Protein AF-A0A536A413-F1 (afdb_monomer)

Mean predicted aligned error: 13.36 Å

Structure (mmCIF, N/CA/C/O backbone):
data_AF-A0A536A413-F1
#
_entry.id   AF-A0A536A413-F1
#
loop_
_atom_site.group_PDB
_atom_site.id
_atom_site.type_symbol
_atom_site.label_atom_id
_atom_site.label_alt_id
_atom_site.label_comp_id
_atom_site.label_asym_id
_atom_site.label_entity_id
_atom_site.label_seq_id
_atom_site.pdbx_PDB_ins_code
_atom_site.Cartn_x
_atom_site.Cartn_y
_atom_site.Cartn_z
_atom_site.occupancy
_atom_site.B_iso_or_equiv
_atom_site.auth_seq_id
_atom_site.auth_comp_id
_atom_site.auth_asym_id
_atom_site.auth_atom_id
_atom_site.pdbx_PDB_model_num
ATOM 1 N N . MET A 1 1 ? 46.886 -15.885 -54.467 1.00 44.94 1 MET A N 1
ATOM 2 C CA . MET A 1 1 ? 47.778 -16.444 -53.429 1.00 44.94 1 MET A CA 1
ATOM 3 C C . MET A 1 1 ? 46.927 -17.267 -52.470 1.00 44.94 1 MET A C 1
ATOM 5 O O . MET A 1 1 ? 46.133 -16.701 -51.727 1.00 44.94 1 MET A O 1
ATOM 9 N N . ILE A 1 2 ? 46.975 -18.593 -52.586 1.00 51.47 2 ILE A N 1
ATOM 10 C CA . ILE A 1 2 ? 46.204 -19.516 -51.741 1.00 51.47 2 ILE A CA 1
ATOM 11 C C . ILE A 1 2 ? 46.927 -19.588 -50.391 1.00 51.47 2 ILE A C 1
ATOM 13 O O . ILE A 1 2 ? 48.080 -20.003 -50.339 1.00 51.47 2 ILE A O 1
ATOM 17 N N . ARG A 1 3 ? 46.296 -19.094 -49.317 1.00 59.88 3 ARG A N 1
ATOM 18 C CA . ARG A 1 3 ? 46.883 -19.114 -47.966 1.00 59.88 3 ARG A CA 1
ATOM 19 C C . ARG A 1 3 ? 46.828 -20.539 -47.389 1.00 59.88 3 ARG A C 1
ATOM 21 O O . ARG A 1 3 ? 45.751 -21.141 -47.428 1.00 59.88 3 ARG A O 1
ATOM 28 N N . PRO A 1 4 ? 47.935 -21.066 -46.839 1.00 57.25 4 PRO A N 1
ATOM 29 C CA . PRO A 1 4 ? 47.945 -22.372 -46.189 1.00 57.25 4 PRO A CA 1
ATOM 30 C C . PRO A 1 4 ? 47.057 -22.343 -44.936 1.00 57.25 4 PRO A C 1
ATOM 32 O O . PRO A 1 4 ? 47.082 -21.408 -44.140 1.00 57.25 4 PRO A O 1
ATOM 35 N N . HIS A 1 5 ? 46.218 -23.362 -44.786 1.00 63.75 5 HIS A N 1
ATOM 36 C CA . HIS A 1 5 ? 45.187 -23.490 -43.746 1.00 63.75 5 HIS A CA 1
ATOM 37 C C . HIS A 1 5 ? 45.719 -24.134 -42.451 1.00 63.75 5 HIS A C 1
ATOM 39 O O . HIS A 1 5 ? 44.947 -24.419 -41.531 1.00 63.75 5 HIS A O 1
ATOM 45 N N . THR A 1 6 ? 47.035 -24.315 -42.343 1.00 67.56 6 THR A N 1
ATOM 46 C CA . THR A 1 6 ? 47.711 -25.053 -41.266 1.00 67.56 6 THR A CA 1
ATOM 47 C C . THR A 1 6 ? 48.326 -24.174 -40.174 1.00 67.56 6 THR A C 1
ATOM 49 O O . THR A 1 6 ? 48.732 -24.707 -39.150 1.00 67.56 6 THR A O 1
ATOM 52 N N . ASP A 1 7 ? 48.328 -22.842 -40.315 1.00 64.94 7 ASP A N 1
ATOM 53 C CA . ASP A 1 7 ? 48.836 -21.949 -39.262 1.00 64.94 7 ASP A CA 1
ATOM 54 C C . ASP A 1 7 ? 47.838 -21.806 -38.105 1.00 64.94 7 ASP A C 1
ATOM 56 O O . ASP A 1 7 ? 46.821 -21.114 -38.228 1.00 64.94 7 ASP A O 1
ATOM 60 N N . SER A 1 8 ? 48.129 -22.470 -36.984 1.00 72.31 8 SER A N 1
ATOM 61 C CA . SER A 1 8 ? 47.378 -22.417 -35.718 1.00 72.31 8 SER A CA 1
ATOM 62 C C . SER A 1 8 ? 47.813 -21.274 -34.791 1.00 72.31 8 SER A C 1
ATOM 64 O O . SER A 1 8 ? 47.274 -21.115 -33.697 1.00 72.31 8 SER A O 1
ATOM 66 N N . THR A 1 9 ? 48.774 -20.454 -35.216 1.00 79.56 9 THR A N 1
ATOM 67 C CA . THR A 1 9 ? 49.190 -19.253 -34.490 1.00 79.56 9 THR A CA 1
ATOM 68 C C . THR A 1 9 ? 48.055 -18.228 -34.434 1.00 79.56 9 THR A C 1
ATOM 70 O O . THR A 1 9 ? 47.255 -18.100 -35.362 1.00 79.56 9 THR A O 1
ATOM 73 N N . PHE A 1 10 ? 47.996 -17.447 -33.351 1.00 72.94 10 PHE A N 1
ATOM 74 C CA . PHE A 1 10 ? 46.961 -16.425 -33.134 1.00 72.94 10 PHE A CA 1
ATOM 75 C C . PHE A 1 10 ? 46.813 -15.467 -34.331 1.00 72.94 10 PHE A C 1
ATOM 77 O O . PHE A 1 10 ? 45.706 -15.197 -34.789 1.00 72.94 10 PHE A O 1
ATOM 84 N N . GLN A 1 11 ? 47.936 -15.036 -34.912 1.00 72.38 11 GLN A N 1
ATOM 85 C CA . GLN A 1 11 ? 47.977 -14.193 -36.115 1.00 72.38 11 GLN A CA 1
ATOM 86 C C . GLN A 1 11 ? 47.379 -14.893 -37.354 1.00 72.38 11 GLN A C 1
ATOM 88 O O . GLN A 1 11 ? 46.662 -14.268 -38.138 1.00 72.38 11 GLN A O 1
ATOM 93 N N . GLY A 1 12 ? 47.610 -16.201 -37.507 1.00 69.94 12 GLY A N 1
ATOM 94 C CA . GLY A 1 12 ? 47.048 -17.027 -38.578 1.00 69.94 12 GLY A CA 1
ATOM 95 C C . GLY A 1 12 ? 45.538 -17.239 -38.447 1.00 69.94 12 GLY A C 1
ATOM 96 O O . GLY A 1 12 ? 44.831 -17.215 -39.456 1.00 69.94 12 GLY A O 1
ATOM 97 N N . LEU A 1 13 ? 45.015 -17.374 -37.223 1.00 70.12 13 LEU A N 1
ATOM 98 C CA . LEU A 1 13 ? 43.569 -17.420 -36.970 1.00 70.12 13 LEU A CA 1
ATOM 99 C C . LEU A 1 13 ? 42.892 -16.064 -37.211 1.00 70.12 13 LEU A C 1
ATOM 101 O O . LEU A 1 13 ? 41.858 -16.014 -37.879 1.00 70.12 13 LEU A O 1
ATOM 105 N N . VAL A 1 14 ? 43.483 -14.964 -36.735 1.00 70.06 14 VAL A N 1
ATOM 106 C CA . VAL A 1 14 ? 42.959 -13.602 -36.953 1.00 70.06 14 VAL A CA 1
ATOM 107 C C . VAL A 1 14 ? 42.931 -13.258 -38.448 1.00 70.06 14 VAL A C 1
ATOM 109 O O . VAL A 1 14 ? 41.943 -12.713 -38.942 1.00 70.06 14 VAL A O 1
ATOM 112 N N . GLY A 1 15 ? 43.948 -13.671 -39.211 1.00 70.81 15 GLY A N 1
ATOM 113 C CA . GLY A 1 15 ? 44.005 -13.491 -40.666 1.00 70.81 15 GLY A CA 1
ATOM 114 C C . GLY A 1 15 ? 42.969 -14.289 -41.477 1.00 70.81 15 GLY A C 1
ATOM 115 O O . GLY A 1 15 ? 42.774 -13.989 -42.661 1.00 70.81 15 GLY A O 1
ATOM 116 N N . ARG A 1 16 ? 42.293 -15.286 -40.875 1.00 71.06 16 ARG A N 1
ATOM 117 C CA . ARG A 1 16 ? 41.192 -16.058 -41.497 1.00 71.06 16 ARG A CA 1
ATOM 118 C C . ARG A 1 16 ? 39.827 -15.391 -41.333 1.00 71.06 16 ARG A C 1
ATOM 120 O O . ARG A 1 16 ? 38.885 -15.760 -42.039 1.00 71.06 16 ARG A O 1
ATOM 127 N N . ILE A 1 17 ? 39.702 -14.414 -40.434 1.00 75.62 17 ILE A N 1
ATOM 128 C CA . ILE A 1 17 ? 38.441 -13.714 -40.194 1.00 75.62 17 ILE A CA 1
ATOM 129 C C . ILE A 1 17 ? 38.138 -12.837 -41.409 1.00 75.62 17 ILE A C 1
ATOM 131 O O . ILE A 1 17 ? 38.791 -11.827 -41.673 1.00 75.62 17 ILE A O 1
ATOM 135 N N . LYS A 1 18 ? 37.111 -13.214 -42.176 1.00 82.75 18 LYS A N 1
ATOM 136 C CA . LYS A 1 18 ? 36.646 -12.388 -43.294 1.00 82.75 18 LYS A CA 1
ATOM 137 C C . LYS A 1 18 ? 36.124 -11.063 -42.740 1.00 82.75 18 LYS A C 1
ATOM 139 O O . LYS A 1 18 ? 35.351 -11.061 -41.786 1.00 82.75 18 LYS A O 1
ATOM 144 N N . ARG A 1 19 ? 36.432 -9.943 -43.405 1.00 84.88 19 ARG A N 1
ATOM 145 C CA . ARG A 1 19 ? 35.930 -8.596 -43.047 1.00 84.88 19 ARG A CA 1
ATOM 146 C C . ARG A 1 19 ? 34.412 -8.577 -42.797 1.00 84.88 19 ARG A C 1
ATOM 148 O O . ARG A 1 19 ? 33.941 -7.950 -41.860 1.00 84.88 19 ARG A O 1
ATOM 155 N N . ARG A 1 20 ? 33.648 -9.340 -43.589 1.00 86.12 20 ARG A N 1
ATOM 156 C CA . ARG A 1 20 ? 32.192 -9.511 -43.418 1.00 86.12 20 ARG A CA 1
ATOM 157 C C . ARG A 1 20 ? 31.814 -10.227 -42.116 1.00 86.12 20 ARG A C 1
ATOM 159 O O . ARG A 1 20 ? 30.799 -9.898 -41.520 1.00 86.12 20 ARG A O 1
ATOM 166 N N . GLN A 1 21 ? 32.602 -11.208 -41.693 1.00 85.00 21 GLN A N 1
ATOM 167 C CA . GLN A 1 21 ? 32.376 -11.978 -40.472 1.00 85.00 21 GLN A CA 1
ATOM 168 C C . GLN A 1 21 ? 32.729 -11.151 -39.229 1.00 85.00 21 GLN A C 1
ATOM 170 O O . GLN A 1 21 ? 31.973 -11.181 -38.265 1.00 85.00 21 GLN A O 1
ATOM 175 N N . LEU A 1 22 ? 33.785 -10.330 -39.304 1.00 88.12 22 LEU A N 1
ATOM 176 C CA . LEU A 1 22 ? 34.126 -9.353 -38.264 1.00 88.12 22 LEU A CA 1
ATOM 177 C C . LEU A 1 22 ? 32.990 -8.345 -38.039 1.00 88.12 22 LEU A C 1
ATOM 179 O O . LEU A 1 22 ? 32.546 -8.167 -36.910 1.00 88.12 22 LEU A O 1
ATOM 183 N N . PHE A 1 23 ? 32.466 -7.737 -39.109 1.00 91.88 23 PHE A N 1
ATOM 184 C CA . PHE A 1 23 ? 31.356 -6.786 -38.980 1.00 91.88 23 PHE A CA 1
ATOM 185 C C . PHE A 1 23 ? 30.059 -7.436 -38.490 1.00 91.88 23 PHE A C 1
ATOM 187 O O . PHE A 1 23 ? 29.349 -6.833 -37.693 1.00 91.88 23 PHE A O 1
ATOM 194 N N . ARG A 1 24 ? 29.754 -8.672 -38.912 1.00 91.69 24 ARG A N 1
ATOM 195 C CA . ARG A 1 24 ? 28.580 -9.412 -38.412 1.00 91.69 24 ARG A CA 1
ATOM 196 C C . ARG A 1 24 ? 28.686 -9.714 -36.919 1.00 91.69 24 ARG A C 1
ATOM 198 O O . ARG A 1 24 ? 27.710 -9.523 -36.205 1.00 91.69 24 ARG A O 1
ATOM 205 N N . LEU A 1 25 ? 29.858 -10.151 -36.454 1.00 93.25 25 LEU A N 1
ATOM 206 C CA . LEU A 1 25 ? 30.109 -10.411 -35.034 1.00 93.25 25 LEU A CA 1
ATOM 207 C C . LEU A 1 25 ? 30.067 -9.124 -34.209 1.00 93.25 25 LEU A C 1
ATOM 209 O O . LEU A 1 25 ? 29.428 -9.110 -33.165 1.00 93.25 25 LEU A O 1
ATOM 213 N N . GLY A 1 26 ? 30.675 -8.037 -34.694 1.00 94.75 26 GLY A N 1
ATOM 214 C CA . GLY A 1 26 ? 30.626 -6.737 -34.020 1.00 94.75 26 GLY A CA 1
ATOM 215 C C . GLY A 1 26 ? 29.204 -6.186 -33.906 1.00 94.75 26 GLY A C 1
ATOM 216 O O . GLY A 1 26 ? 28.802 -5.738 -32.837 1.00 94.75 26 GLY A O 1
ATOM 217 N N . PHE A 1 27 ? 28.412 -6.283 -34.979 1.00 95.94 27 PHE A N 1
ATOM 218 C CA . PHE A 1 27 ? 27.011 -5.862 -34.964 1.00 95.94 27 PHE A CA 1
ATOM 219 C C . PHE A 1 27 ? 26.157 -6.725 -34.022 1.00 95.94 27 PHE A C 1
ATOM 221 O O . PHE A 1 27 ? 25.378 -6.187 -33.237 1.00 95.94 27 PHE A O 1
ATOM 228 N N . LEU A 1 28 ? 26.333 -8.052 -34.037 1.00 96.56 28 LEU A N 1
ATOM 229 C CA . LEU A 1 28 ? 25.646 -8.950 -33.099 1.00 96.56 28 LEU A CA 1
ATOM 230 C C . LEU A 1 28 ? 26.032 -8.667 -31.643 1.00 96.56 28 LEU A C 1
ATOM 232 O O . LEU A 1 28 ? 25.160 -8.590 -30.787 1.00 96.56 28 LEU A O 1
ATOM 236 N N . ALA A 1 29 ? 27.318 -8.463 -31.360 1.00 96.69 29 ALA A N 1
ATOM 237 C CA . ALA A 1 29 ? 27.783 -8.154 -30.012 1.00 96.69 29 ALA A CA 1
ATOM 238 C C . ALA A 1 29 ? 27.225 -6.812 -29.513 1.00 96.69 29 ALA A C 1
ATOM 240 O O . ALA A 1 29 ? 26.699 -6.743 -28.404 1.00 96.69 29 ALA A O 1
ATOM 241 N N . GLY A 1 30 ? 27.279 -5.765 -30.344 1.00 97.56 30 GLY A N 1
ATOM 242 C CA . GLY A 1 30 ? 26.757 -4.444 -29.990 1.00 97.56 30 GLY A CA 1
ATOM 243 C C . GLY A 1 30 ? 25.242 -4.441 -29.772 1.00 97.56 30 GLY A C 1
ATOM 244 O O . GLY A 1 30 ? 24.763 -3.866 -28.800 1.00 97.56 30 GLY A O 1
ATOM 245 N N . THR A 1 31 ? 24.486 -5.131 -30.631 1.00 97.25 31 THR A N 1
ATOM 246 C CA . THR A 1 31 ? 23.023 -5.238 -30.480 1.00 97.25 31 THR A CA 1
ATOM 247 C C . THR A 1 31 ? 22.628 -6.030 -29.238 1.00 97.25 31 THR A C 1
ATOM 249 O O . THR A 1 31 ? 21.743 -5.593 -28.507 1.00 97.25 31 THR A O 1
ATOM 252 N N . LEU A 1 32 ? 23.304 -7.145 -28.944 1.00 97.69 32 LEU A N 1
ATOM 253 C CA . LEU A 1 32 ? 23.049 -7.921 -27.726 1.00 97.69 32 LEU A CA 1
ATOM 254 C C . LEU A 1 32 ? 23.352 -7.117 -26.460 1.00 97.69 32 LEU A C 1
ATOM 256 O O . LEU A 1 32 ? 22.565 -7.152 -25.514 1.00 97.69 32 LEU A O 1
ATOM 260 N N . LEU A 1 33 ? 24.454 -6.365 -26.447 1.00 97.62 33 LEU A N 1
ATOM 261 C CA . LEU A 1 33 ? 24.816 -5.521 -25.310 1.00 97.62 33 LEU A CA 1
ATOM 262 C C . LEU A 1 33 ? 23.772 -4.419 -25.085 1.00 97.62 33 LEU A C 1
ATOM 264 O O . LEU A 1 33 ? 23.249 -4.297 -23.980 1.00 97.62 33 LEU A O 1
ATOM 268 N N . ALA A 1 34 ? 23.366 -3.721 -26.149 1.00 97.38 34 ALA A N 1
ATOM 269 C CA . ALA A 1 34 ? 22.326 -2.695 -26.076 1.00 97.38 34 ALA A CA 1
ATOM 270 C C . ALA A 1 34 ? 20.977 -3.251 -25.579 1.00 97.38 34 ALA A C 1
ATOM 272 O O . ALA A 1 34 ? 20.340 -2.661 -24.707 1.00 97.38 34 ALA A O 1
ATOM 273 N N . VAL A 1 35 ? 20.544 -4.413 -26.084 1.00 97.75 35 VAL A N 1
ATOM 274 C CA . VAL A 1 35 ? 19.303 -5.065 -25.624 1.00 97.75 35 VAL A CA 1
ATOM 275 C C . VAL A 1 35 ? 19.400 -5.452 -24.151 1.00 97.75 35 VAL A C 1
ATOM 277 O O . VAL A 1 35 ? 18.427 -5.292 -23.412 1.00 97.75 35 VAL A O 1
ATOM 280 N N . THR A 1 36 ? 20.563 -5.930 -23.707 1.00 97.50 36 THR A N 1
ATOM 281 C CA . THR A 1 36 ? 20.785 -6.314 -22.309 1.00 97.50 36 THR A CA 1
ATOM 282 C C . THR A 1 36 ? 20.645 -5.108 -21.383 1.00 97.50 36 THR A C 1
ATOM 284 O O . THR A 1 36 ? 19.927 -5.195 -20.388 1.00 97.50 36 THR A O 1
ATOM 287 N N . GLU A 1 37 ? 21.243 -3.968 -21.732 1.00 96.25 37 GLU A N 1
ATOM 288 C CA . GLU A 1 37 ? 21.144 -2.729 -20.947 1.00 96.25 37 GLU A CA 1
ATOM 289 C C . GLU A 1 37 ? 19.706 -2.199 -20.880 1.00 96.25 37 GLU A C 1
ATOM 291 O O . GLU A 1 37 ? 19.193 -1.915 -19.795 1.00 96.25 37 GLU A O 1
ATOM 296 N N . ILE A 1 38 ? 19.013 -2.142 -22.022 1.00 96.62 38 ILE A N 1
ATOM 297 C CA . ILE A 1 38 ? 17.613 -1.694 -22.078 1.00 96.62 38 ILE A CA 1
ATOM 298 C C . ILE A 1 38 ? 16.727 -2.607 -21.225 1.00 96.62 38 ILE A C 1
ATOM 300 O O . ILE A 1 38 ? 15.882 -2.132 -20.461 1.00 96.62 38 ILE A O 1
ATOM 304 N N . THR A 1 39 ? 16.936 -3.921 -21.313 1.00 96.31 39 THR A N 1
ATOM 305 C CA . THR A 1 39 ? 16.156 -4.905 -20.552 1.00 96.31 39 THR A CA 1
ATOM 306 C C . THR A 1 39 ? 16.433 -4.783 -19.054 1.00 96.31 39 THR A C 1
ATOM 308 O O . THR A 1 39 ? 15.494 -4.808 -18.256 1.00 96.31 39 THR A O 1
ATOM 311 N N . ALA A 1 40 ? 17.697 -4.585 -18.668 1.00 95.75 40 ALA A N 1
ATOM 312 C CA . ALA A 1 40 ? 18.110 -4.433 -17.276 1.00 95.75 40 ALA A CA 1
ATOM 313 C C . ALA A 1 40 ? 17.473 -3.215 -16.593 1.00 95.75 40 ALA A C 1
ATOM 315 O O . ALA A 1 40 ? 17.241 -3.266 -15.389 1.00 95.75 40 ALA A O 1
ATOM 316 N N . LEU A 1 41 ? 17.147 -2.156 -17.340 1.00 93.31 41 LEU A N 1
ATOM 317 C CA . LEU A 1 41 ? 16.436 -0.981 -16.821 1.00 93.31 41 LEU A CA 1
ATOM 318 C C . LEU A 1 41 ? 14.908 -1.132 -16.898 1.00 93.31 41 LEU A C 1
ATOM 320 O O . LEU A 1 41 ? 14.194 -0.773 -15.962 1.00 93.31 41 LEU A O 1
ATOM 324 N N . THR A 1 42 ? 14.391 -1.696 -17.990 1.00 95.00 42 THR A N 1
ATOM 325 C CA . THR A 1 42 ? 12.940 -1.766 -18.240 1.00 95.00 42 THR A CA 1
ATOM 326 C C . THR A 1 42 ? 12.241 -2.801 -17.357 1.00 95.00 42 THR A C 1
ATOM 328 O O . THR A 1 42 ? 11.171 -2.541 -16.805 1.00 95.00 42 THR A O 1
ATOM 331 N N . VAL A 1 43 ? 12.840 -3.980 -17.179 1.00 94.00 43 VAL A N 1
ATOM 332 C CA . VAL A 1 43 ? 12.243 -5.065 -16.386 1.00 94.00 43 VAL A CA 1
ATOM 333 C C . VAL A 1 43 ? 12.035 -4.690 -14.910 1.00 94.00 43 VAL A C 1
ATOM 335 O O . VAL A 1 43 ? 10.927 -4.914 -14.415 1.00 94.00 43 VAL A O 1
ATOM 338 N N . PRO A 1 44 ? 13.012 -4.116 -14.174 1.00 89.56 44 PRO A N 1
ATOM 339 C CA . PRO A 1 44 ? 12.774 -3.711 -12.790 1.00 89.56 44 PRO A CA 1
ATOM 340 C C . PRO A 1 44 ? 11.781 -2.552 -12.674 1.00 89.56 44 PRO A C 1
ATOM 342 O O . PRO A 1 44 ? 11.080 -2.486 -11.672 1.00 89.56 44 PRO A O 1
ATOM 345 N N . PHE A 1 45 ? 11.672 -1.684 -13.686 1.00 90.00 45 PHE A N 1
ATOM 346 C CA . PHE A 1 45 ? 10.661 -0.626 -13.711 1.00 90.00 45 PHE A CA 1
ATOM 347 C C . PHE A 1 45 ? 9.231 -1.188 -13.798 1.00 90.00 45 PHE A C 1
ATOM 349 O O . PHE A 1 45 ? 8.340 -0.727 -13.090 1.00 90.00 45 PHE A O 1
ATOM 356 N N . ILE A 1 46 ? 9.007 -2.210 -14.634 1.00 93.06 46 ILE A N 1
ATOM 357 C CA . 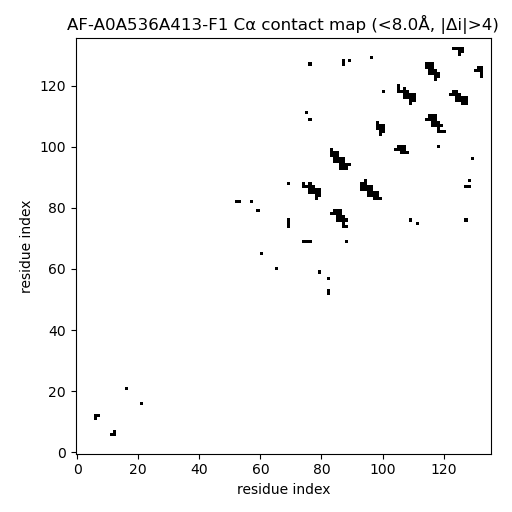ILE A 1 46 ? 7.689 -2.861 -14.774 1.00 93.06 46 ILE A CA 1
ATOM 358 C C . ILE A 1 46 ? 7.374 -3.756 -13.568 1.00 93.06 46 ILE A C 1
ATOM 360 O O . ILE A 1 46 ? 6.209 -3.953 -13.209 1.00 93.06 46 ILE A O 1
ATOM 364 N N . LYS A 1 47 ? 8.398 -4.328 -12.928 1.00 87.12 47 LYS A N 1
ATOM 365 C CA . LYS A 1 47 ? 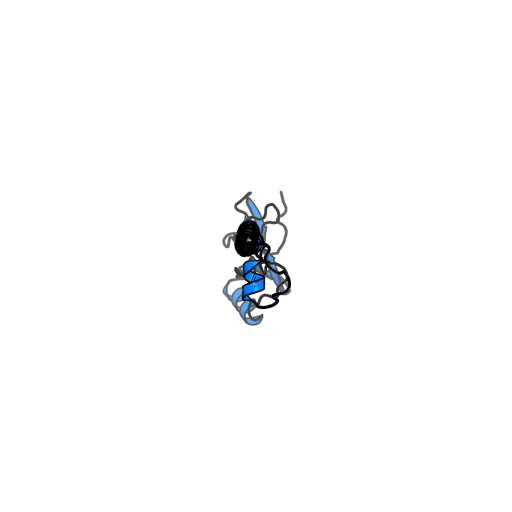8.210 -5.222 -11.789 1.00 87.12 47 LYS A CA 1
ATOM 366 C C . LYS A 1 47 ? 7.611 -4.455 -10.610 1.00 87.12 47 LYS A C 1
ATOM 368 O O . LYS A 1 47 ? 8.258 -3.629 -9.978 1.00 87.12 47 LYS A O 1
ATOM 373 N N . VAL A 1 48 ? 6.376 -4.805 -10.258 1.00 81.31 48 VAL A N 1
ATOM 374 C CA . VAL A 1 48 ? 5.716 -4.281 -9.060 1.00 81.31 48 VAL A CA 1
ATOM 375 C C . VAL A 1 48 ? 6.491 -4.742 -7.827 1.00 81.31 48 VAL A C 1
ATOM 377 O O . VAL A 1 48 ? 6.472 -5.924 -7.467 1.00 81.31 48 VAL A O 1
ATOM 380 N N . ASN A 1 49 ? 7.159 -3.809 -7.148 1.00 73.06 49 ASN A N 1
ATOM 381 C CA . ASN A 1 49 ? 7.690 -4.076 -5.820 1.00 73.06 49 ASN A CA 1
ATOM 382 C C . ASN A 1 49 ? 6.514 -4.364 -4.887 1.00 73.06 49 ASN A C 1
ATOM 384 O O . ASN A 1 49 ? 5.594 -3.554 -4.754 1.00 73.06 49 ASN A O 1
ATOM 388 N N . LYS A 1 50 ? 6.534 -5.533 -4.238 1.00 66.31 50 LYS A N 1
ATOM 389 C CA . LYS A 1 50 ? 5.566 -5.850 -3.190 1.00 66.31 50 LYS A CA 1
ATOM 390 C C . LYS A 1 50 ? 5.788 -4.861 -2.051 1.00 66.31 50 LYS A C 1
ATOM 392 O O . LYS A 1 50 ? 6.710 -5.019 -1.256 1.0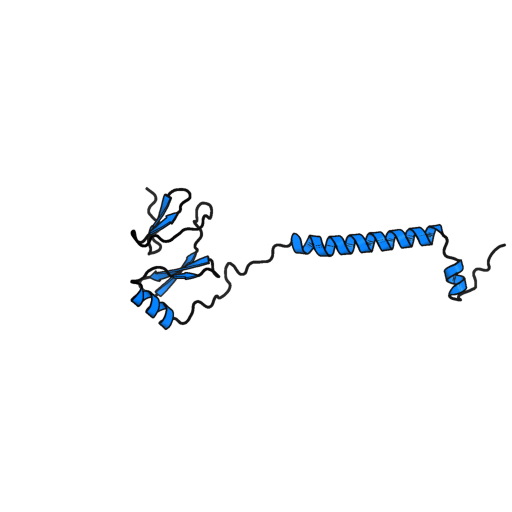0 66.31 50 LYS A O 1
ATOM 397 N N . ILE A 1 51 ? 4.957 -3.827 -1.993 1.00 59.88 51 ILE A N 1
ATOM 398 C CA . ILE A 1 51 ? 4.835 -2.987 -0.808 1.00 59.88 51 ILE A CA 1
ATOM 399 C C . ILE A 1 51 ? 4.440 -3.896 0.359 1.00 59.88 51 ILE A C 1
ATOM 401 O O . ILE A 1 51 ? 3.548 -4.736 0.225 1.00 59.88 51 ILE A O 1
ATOM 405 N N . LEU A 1 52 ? 5.145 -3.757 1.481 1.00 62.44 52 LEU A N 1
ATOM 406 C CA . LEU A 1 52 ? 4.932 -4.471 2.743 1.00 62.44 52 LEU A CA 1
ATOM 407 C C . LEU A 1 52 ? 3.578 -4.055 3.350 1.00 62.44 52 LEU A C 1
ATOM 409 O O . LEU A 1 52 ? 3.528 -3.334 4.334 1.00 62.44 52 LEU A O 1
ATOM 413 N N . GLY A 1 53 ? 2.468 -4.376 2.686 1.00 58.12 53 GLY A N 1
ATOM 414 C CA . GLY A 1 53 ? 1.206 -3.666 2.907 1.00 58.12 53 GLY A CA 1
ATOM 415 C C . GLY A 1 53 ? 0.130 -4.451 3.641 1.00 58.12 53 GLY A C 1
ATOM 416 O O . GLY A 1 53 ? -0.712 -3.845 4.292 1.00 58.12 53 GLY A O 1
ATOM 417 N N . LEU A 1 54 ? 0.111 -5.781 3.537 1.00 58.06 54 LEU A N 1
ATOM 418 C CA . LEU A 1 54 ? -0.969 -6.608 4.085 1.00 58.06 54 LEU A CA 1
ATOM 419 C C . LEU A 1 54 ? -0.374 -7.928 4.597 1.00 58.06 54 LEU A C 1
ATOM 421 O O . LEU A 1 54 ? 0.075 -8.751 3.804 1.00 58.06 54 LEU A O 1
ATOM 425 N N . GLY A 1 55 ? -0.325 -8.102 5.922 1.00 59.88 55 GLY A N 1
ATOM 426 C CA . GLY A 1 55 ? 0.125 -9.340 6.586 1.00 59.88 55 GLY A CA 1
ATOM 427 C C . GLY A 1 55 ? 1.541 -9.324 7.178 1.00 59.88 55 GLY A C 1
ATOM 428 O O . GLY A 1 55 ? 1.944 -10.296 7.813 1.00 59.88 55 GLY A O 1
ATOM 429 N N . VAL A 1 56 ? 2.295 -8.233 7.021 1.00 70.44 56 VAL A N 1
ATOM 430 C CA . VAL A 1 56 ? 3.585 -8.050 7.708 1.00 70.44 56 VAL A CA 1
ATOM 431 C C . VAL A 1 56 ? 3.329 -7.597 9.146 1.00 70.44 56 VAL A C 1
ATOM 433 O O . VAL A 1 56 ? 2.460 -6.762 9.395 1.00 70.44 56 VAL A O 1
ATOM 436 N N . LYS A 1 57 ? 4.078 -8.150 10.106 1.00 68.50 57 LYS A N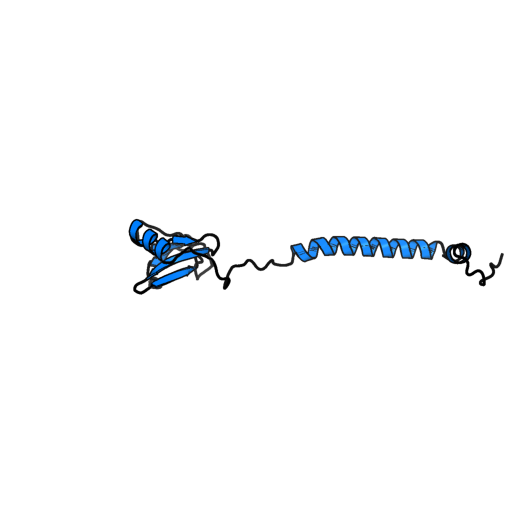 1
ATOM 437 C CA . LYS A 1 57 ? 4.027 -7.705 11.503 1.00 68.50 57 LYS A CA 1
ATOM 438 C C . LYS A 1 57 ? 4.607 -6.293 11.587 1.00 68.50 57 LYS A C 1
ATOM 440 O O . LYS A 1 57 ? 5.787 -6.106 11.311 1.00 68.50 57 LYS A O 1
ATOM 445 N N . LEU A 1 58 ? 3.780 -5.323 11.963 1.00 74.00 58 LEU A N 1
ATOM 446 C CA . LEU A 1 58 ? 4.192 -3.938 12.181 1.00 74.00 58 LEU A CA 1
ATOM 447 C C . LEU A 1 58 ? 4.300 -3.674 13.683 1.00 74.00 58 LEU A C 1
ATOM 449 O O . LEU A 1 58 ? 3.432 -4.087 14.456 1.00 74.00 58 LEU A O 1
ATOM 453 N N . ALA A 1 59 ? 5.374 -3.006 14.099 1.00 72.31 59 ALA A N 1
ATOM 454 C CA . ALA A 1 59 ? 5.562 -2.605 15.485 1.00 72.31 59 ALA A CA 1
ATOM 455 C C . ALA A 1 59 ? 4.723 -1.348 15.755 1.00 72.31 59 ALA A C 1
ATOM 457 O O . ALA A 1 59 ? 5.032 -0.272 15.261 1.00 72.31 59 ALA A O 1
ATOM 458 N N . VAL A 1 60 ? 3.645 -1.487 16.528 1.00 74.31 60 VAL A N 1
ATOM 459 C CA . VAL A 1 60 ? 2.723 -0.379 16.864 1.00 74.31 60 VAL A CA 1
ATOM 460 C C . VAL A 1 60 ? 3.042 0.230 18.244 1.00 74.31 60 VAL A C 1
ATOM 462 O O . VAL A 1 60 ? 2.326 1.091 18.736 1.00 74.31 60 VAL A O 1
ATOM 465 N N . GLY A 1 61 ? 4.140 -0.204 18.872 1.00 76.94 61 GLY A N 1
ATOM 466 C CA . GLY A 1 61 ? 4.515 0.150 20.244 1.00 76.94 61 GLY A CA 1
ATOM 467 C C . GLY A 1 61 ? 4.148 -0.932 21.264 1.00 76.94 61 GLY A C 1
ATOM 468 O O . GLY A 1 61 ? 3.681 -2.017 20.903 1.00 76.94 61 GLY A O 1
ATOM 469 N N . SER A 1 62 ? 4.401 -0.659 22.547 1.00 80.62 62 SER A N 1
ATOM 470 C CA . SER A 1 62 ? 4.009 -1.558 23.635 1.00 80.62 62 SER A CA 1
ATOM 471 C C . SER A 1 62 ? 2.513 -1.417 23.931 1.00 80.62 62 SER A C 1
ATOM 473 O O . SER A 1 62 ? 1.903 -0.375 23.686 1.00 80.62 62 SER A O 1
ATOM 475 N N . LYS A 1 63 ? 1.890 -2.475 24.463 1.00 77.31 63 LYS A N 1
ATOM 476 C CA . LYS A 1 63 ? 0.460 -2.443 24.818 1.00 77.31 63 LYS A CA 1
ATOM 477 C C . LYS A 1 63 ? 0.167 -1.304 25.796 1.00 77.31 63 LYS A C 1
ATOM 479 O O . LYS A 1 63 ? -0.784 -0.557 25.597 1.00 77.31 63 LYS A O 1
ATOM 484 N N . ASP A 1 64 ? 1.025 -1.131 26.796 1.00 78.69 64 ASP A N 1
ATOM 485 C CA . ASP A 1 64 ? 0.825 -0.153 27.864 1.00 78.69 64 ASP A CA 1
ATOM 486 C C . ASP A 1 64 ? 0.929 1.290 27.363 1.00 78.69 64 ASP A C 1
ATOM 488 O O . ASP A 1 64 ? 0.120 2.128 27.761 1.00 78.69 64 ASP A O 1
ATOM 492 N N . SER A 1 65 ? 1.856 1.581 26.438 1.00 80.94 65 SER A N 1
ATOM 493 C CA . SER A 1 65 ? 1.970 2.921 25.845 1.00 80.94 65 SER A CA 1
ATOM 494 C C . SER A 1 65 ? 0.750 3.264 24.995 1.00 80.94 65 SER A C 1
ATOM 496 O O . SER A 1 65 ? 0.246 4.384 25.043 1.00 80.94 65 SER A O 1
ATOM 498 N N . VAL A 1 66 ? 0.241 2.283 24.249 1.00 82.19 66 VAL A N 1
ATOM 499 C CA . VAL A 1 66 ? -0.949 2.445 23.414 1.00 82.19 66 VAL A CA 1
ATOM 500 C C . VAL A 1 66 ? -2.193 2.679 24.279 1.00 82.19 66 VAL A C 1
ATOM 502 O O . VAL A 1 66 ? -2.958 3.606 24.020 1.00 82.19 66 VAL A O 1
ATOM 505 N N . PHE A 1 67 ? -2.380 1.904 25.352 1.00 80.62 67 PHE A N 1
ATOM 506 C CA . PHE A 1 67 ? -3.487 2.126 26.288 1.00 80.62 67 PHE A CA 1
ATOM 507 C C . PHE A 1 67 ? -3.367 3.454 27.044 1.00 80.62 67 PHE A C 1
ATOM 509 O O . PHE A 1 67 ? -4.386 4.099 27.293 1.00 80.62 67 PHE A O 1
ATOM 516 N N . ALA A 1 68 ? -2.154 3.897 27.388 1.00 82.75 68 ALA A N 1
ATOM 517 C CA . ALA A 1 68 ? -1.941 5.218 27.977 1.00 82.75 68 ALA A CA 1
ATOM 518 C C . ALA A 1 68 ? -2.377 6.340 27.020 1.00 82.75 68 ALA A C 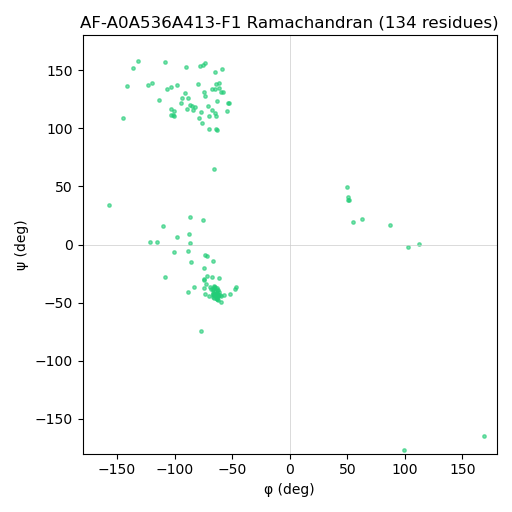1
ATOM 520 O O . ALA A 1 68 ? -3.053 7.277 27.446 1.00 82.75 68 ALA A O 1
ATOM 521 N N . GLN A 1 69 ? -2.075 6.205 25.726 1.00 81.88 69 GLN A N 1
ATOM 522 C CA . GLN A 1 69 ? -2.487 7.163 24.700 1.00 81.88 69 GLN A CA 1
ATOM 523 C C . GLN A 1 69 ? -4.011 7.186 24.489 1.00 81.88 69 GLN A C 1
ATOM 525 O O . GLN A 1 69 ? -4.599 8.255 24.314 1.00 81.88 69 GLN A O 1
ATOM 530 N N . PHE A 1 70 ? -4.680 6.031 24.549 1.00 83.38 70 PHE A N 1
ATOM 531 C CA . PHE A 1 70 ? -6.145 5.986 24.496 1.00 83.38 70 PHE A CA 1
ATOM 532 C C . PHE A 1 70 ? -6.790 6.657 25.714 1.00 83.38 70 PHE A C 1
ATOM 534 O O . PHE A 1 70 ? -7.740 7.422 25.549 1.00 83.38 70 PHE A O 1
ATOM 541 N N . LYS A 1 71 ? -6.226 6.466 26.915 1.00 81.50 71 LYS A N 1
ATOM 542 C CA . LYS A 1 71 ? -6.681 7.153 28.136 1.00 81.50 71 LYS A CA 1
ATOM 543 C C . LYS A 1 71 ? -6.507 8.669 28.054 1.00 81.50 71 LYS A C 1
ATOM 545 O O . LYS A 1 71 ? -7.402 9.394 28.473 1.00 81.50 71 LYS A O 1
ATOM 550 N N . SER A 1 72 ? -5.389 9.159 27.512 1.00 81.19 72 SER A N 1
ATOM 551 C CA . SER A 1 72 ? -5.152 10.605 27.389 1.00 81.19 72 SER A CA 1
ATOM 552 C C . SER A 1 72 ? -6.023 11.266 26.323 1.00 81.19 72 SER A C 1
ATOM 554 O O . SER A 1 72 ? -6.310 12.454 26.424 1.00 81.19 72 SER A O 1
ATOM 556 N N . THR A 1 73 ? -6.436 10.510 25.305 1.00 77.50 73 THR A N 1
ATOM 557 C CA . THR A 1 73 ? -7.140 11.048 24.130 1.00 77.50 73 THR A CA 1
ATOM 558 C C . THR A 1 73 ? -8.613 10.630 24.077 1.00 77.50 73 THR A C 1
ATOM 560 O O . THR A 1 73 ? -9.245 10.738 23.035 1.00 77.50 73 THR A O 1
ATOM 563 N N . ASN A 1 74 ? -9.177 10.144 25.188 1.00 79.94 74 ASN A N 1
ATOM 564 C CA . ASN A 1 74 ? -10.579 9.718 25.282 1.00 79.94 74 ASN A CA 1
ATOM 565 C C . ASN A 1 74 ? -11.002 8.749 24.147 1.00 79.94 74 ASN A C 1
ATOM 567 O O . ASN A 1 74 ? -11.994 8.947 23.436 1.00 79.94 74 ASN A O 1
ATOM 571 N N . ASP A 1 75 ? -10.190 7.706 23.944 1.00 79.44 75 ASP A N 1
ATOM 572 C CA . ASP A 1 75 ? -10.398 6.628 22.968 1.00 79.44 75 ASP A CA 1
ATOM 573 C C . ASP A 1 75 ? -10.424 7.048 21.480 1.00 79.44 75 ASP A C 1
ATOM 575 O O . ASP A 1 75 ? -10.956 6.316 20.637 1.00 79.44 75 ASP A O 1
ATOM 579 N N . THR A 1 76 ? -9.850 8.197 21.103 1.00 83.12 76 THR A N 1
ATOM 580 C CA . THR A 1 76 ? -9.732 8.554 19.676 1.00 83.12 76 THR A CA 1
ATOM 581 C C . THR A 1 76 ? -8.880 7.536 18.906 1.00 83.12 76 THR A C 1
ATOM 583 O O . THR A 1 76 ? -7.817 7.146 19.400 1.00 83.12 76 THR A O 1
ATOM 586 N N . PRO A 1 77 ? -9.265 7.159 17.673 1.00 85.81 77 PRO A N 1
ATOM 587 C CA . PRO A 1 77 ? -8.476 6.251 16.849 1.00 85.81 77 PRO A CA 1
ATOM 588 C C . PRO A 1 77 ? -7.074 6.790 16.544 1.00 85.81 77 PRO A C 1
ATOM 590 O O . PRO A 1 77 ? -6.915 7.917 16.074 1.00 85.81 77 PRO A O 1
ATOM 593 N N . ILE A 1 78 ? -6.052 5.959 16.750 1.00 86.56 78 ILE A N 1
ATOM 594 C CA . ILE A 1 78 ? -4.655 6.312 16.462 1.00 86.56 78 ILE A CA 1
ATOM 595 C C . ILE A 1 78 ? -4.350 5.955 15.008 1.00 86.56 78 ILE A C 1
ATOM 597 O O . ILE A 1 78 ? -4.549 4.817 14.588 1.00 86.56 78 ILE A O 1
ATOM 601 N N . LEU A 1 79 ? -3.848 6.906 14.223 1.00 86.12 79 LEU A N 1
ATOM 602 C CA . LEU A 1 79 ? -3.493 6.675 12.823 1.00 86.12 79 LEU A CA 1
ATOM 603 C C . LEU A 1 79 ? -2.063 6.129 12.696 1.00 86.12 79 LEU A C 1
ATOM 605 O O . LEU A 1 79 ? -1.108 6.822 13.036 1.00 86.12 79 LEU A O 1
ATOM 609 N N . ASN A 1 80 ? -1.909 4.935 12.117 1.00 84.38 80 ASN A N 1
ATOM 610 C CA . ASN A 1 80 ? -0.614 4.420 11.679 1.00 84.38 80 ASN A CA 1
ATOM 611 C C . ASN A 1 80 ? -0.467 4.595 10.157 1.00 84.38 80 ASN A C 1
ATOM 613 O O . ASN A 1 80 ? -1.164 3.956 9.362 1.00 84.38 80 ASN A O 1
ATOM 617 N N . LEU A 1 81 ? 0.445 5.481 9.751 1.00 80.44 81 LEU A N 1
ATOM 618 C CA . LEU A 1 81 ? 0.708 5.795 8.344 1.00 80.44 81 LEU A CA 1
ATOM 619 C C . LEU A 1 81 ? 1.458 4.675 7.617 1.00 80.44 81 LEU A C 1
ATOM 621 O O . LEU A 1 81 ? 1.184 4.438 6.440 1.00 80.44 81 LEU A O 1
ATOM 625 N N . GLU A 1 82 ? 2.349 3.965 8.310 1.00 77.56 82 GLU A N 1
ATOM 626 C CA . GLU A 1 82 ? 3.147 2.876 7.735 1.00 77.56 82 GLU A CA 1
ATOM 627 C C . GLU A 1 82 ? 2.250 1.707 7.326 1.00 77.56 82 GLU A C 1
ATOM 629 O O . GLU A 1 82 ? 2.331 1.205 6.205 1.00 77.56 82 GLU A O 1
ATOM 634 N N . GLY A 1 83 ? 1.331 1.323 8.215 1.00 76.75 83 GLY A N 1
ATOM 635 C CA . GLY A 1 83 ? 0.375 0.244 7.969 1.00 76.75 83 GLY A CA 1
ATOM 636 C C . GLY A 1 83 ? -0.929 0.670 7.295 1.00 76.75 83 GLY A C 1
ATOM 637 O O . GLY A 1 83 ? -1.754 -0.184 6.970 1.00 76.75 83 GLY A O 1
ATOM 638 N N . LYS A 1 84 ? -1.143 1.975 7.082 1.00 82.62 84 LYS A N 1
ATOM 639 C CA . LYS A 1 84 ? -2.391 2.542 6.538 1.00 82.62 84 LYS A CA 1
ATOM 640 C C . LYS A 1 84 ? -3.639 2.035 7.281 1.00 82.62 84 LYS A C 1
ATOM 642 O O . LYS A 1 84 ? -4.661 1.736 6.661 1.00 82.62 84 LYS A O 1
ATOM 647 N N . PHE A 1 85 ? -3.565 1.938 8.604 1.00 85.81 85 PHE A N 1
ATOM 648 C CA . PHE A 1 85 ? -4.676 1.510 9.455 1.00 85.81 85 PHE A CA 1
ATOM 649 C C . PHE A 1 85 ? -4.864 2.462 10.636 1.00 85.81 85 PHE A C 1
ATOM 651 O O . PHE A 1 85 ? -3.948 3.181 11.036 1.00 85.81 85 PHE A O 1
ATOM 658 N N . PHE A 1 86 ? -6.067 2.456 11.191 1.00 87.00 86 PHE A N 1
ATOM 659 C CA . PHE A 1 86 ? -6.399 3.067 12.465 1.00 87.00 86 P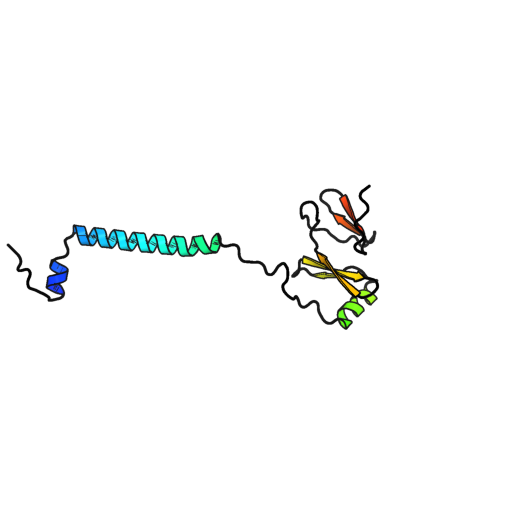HE A CA 1
ATOM 660 C C . PHE A 1 86 ? -6.388 2.008 13.557 1.00 87.00 86 PHE A C 1
ATOM 662 O O . PHE A 1 86 ? -6.901 0.907 13.366 1.00 87.00 86 PHE A O 1
ATOM 669 N N . LEU A 1 87 ? -5.822 2.343 14.705 1.00 87.62 87 LEU A N 1
ATOM 670 C CA . LEU A 1 87 ? -5.915 1.535 15.905 1.00 87.62 87 LEU A CA 1
ATOM 671 C C . LEU A 1 87 ? -7.098 2.030 16.733 1.00 87.62 87 LEU A C 1
ATOM 673 O O . LEU A 1 87 ? -7.191 3.220 17.033 1.00 87.62 87 LEU A O 1
ATOM 677 N N . ILE A 1 88 ? -7.999 1.118 17.076 1.00 86.69 88 ILE A N 1
ATOM 678 C CA . ILE A 1 88 ? -9.250 1.407 17.772 1.00 86.69 88 ILE A CA 1
ATOM 679 C C . ILE A 1 88 ? -9.294 0.579 19.053 1.00 86.69 88 ILE A C 1
ATOM 681 O O . ILE A 1 88 ? -8.964 -0.610 19.051 1.00 86.69 88 ILE A O 1
ATOM 685 N N . HIS A 1 89 ? -9.734 1.208 20.138 1.00 85.56 89 HIS A N 1
ATOM 686 C CA . HIS A 1 89 ? -10.021 0.528 21.390 1.00 85.56 89 HIS A CA 1
ATOM 687 C C . HIS A 1 89 ? -11.445 -0.052 21.358 1.00 85.56 89 HIS A C 1
ATOM 689 O O . HIS A 1 89 ? -12.430 0.678 21.234 1.00 85.56 89 HIS A O 1
ATOM 695 N N . ALA A 1 90 ? -11.553 -1.378 21.419 1.00 77.19 90 ALA A N 1
ATOM 696 C CA . ALA A 1 90 ? -12.810 -2.119 21.457 1.00 77.19 90 ALA A CA 1
ATOM 697 C C . ALA A 1 90 ? -13.025 -2.724 22.857 1.00 77.19 90 ALA A C 1
ATOM 699 O O . ALA A 1 90 ? -12.047 -2.946 23.576 1.00 77.19 90 ALA A O 1
ATOM 700 N N . PRO A 1 91 ? -14.273 -3.030 23.264 1.00 69.06 91 PRO A N 1
ATOM 701 C CA . PRO A 1 91 ? -14.538 -3.653 24.558 1.00 69.06 91 PRO A CA 1
ATOM 702 C C . PRO A 1 91 ? -13.890 -5.047 24.607 1.00 69.06 91 PRO A C 1
ATOM 704 O O . PRO A 1 91 ? -14.420 -6.006 24.054 1.00 69.06 91 PRO A O 1
ATOM 707 N N . GLY A 1 92 ? -12.710 -5.140 25.225 1.00 72.06 92 GLY A N 1
ATOM 708 C CA . GLY A 1 92 ? -11.926 -6.374 25.345 1.00 72.06 92 GLY A CA 1
ATOM 709 C C . GLY A 1 92 ? -10.600 -6.401 24.576 1.00 72.06 92 GLY A C 1
ATOM 710 O O . GLY A 1 92 ? -9.893 -7.405 24.653 1.00 72.06 92 GLY A O 1
ATOM 711 N N . GLY A 1 93 ? -10.215 -5.334 23.864 1.00 78.75 93 GLY A N 1
ATOM 712 C CA . GLY A 1 93 ? -8.904 -5.301 23.213 1.00 78.75 93 GLY A CA 1
ATOM 713 C C . GLY A 1 93 ? -8.678 -4.173 22.211 1.00 78.75 93 GLY A C 1
ATOM 714 O O . GLY A 1 93 ? -9.403 -3.183 22.156 1.00 78.75 93 GLY A O 1
ATOM 715 N N . LEU A 1 94 ? -7.631 -4.340 21.406 1.00 81.88 94 LEU A N 1
ATOM 716 C CA . LEU A 1 94 ? -7.252 -3.420 20.337 1.00 81.88 94 LEU A CA 1
ATOM 717 C C . LEU A 1 94 ? -7.587 -4.042 18.985 1.00 81.88 94 LEU A C 1
ATOM 719 O O . LEU A 1 94 ? -7.255 -5.201 18.736 1.00 81.88 94 LEU A O 1
ATOM 723 N N . ILE A 1 95 ? -8.207 -3.259 18.108 1.00 83.62 95 ILE A N 1
ATOM 724 C CA . ILE A 1 95 ? -8.530 -3.663 16.739 1.00 83.62 95 ILE A CA 1
ATOM 725 C C . ILE A 1 95 ? -7.823 -2.714 15.769 1.00 83.62 95 ILE A C 1
ATOM 727 O O . ILE A 1 95 ? -7.773 -1.506 15.994 1.00 83.62 95 ILE A O 1
ATOM 731 N N . ALA A 1 96 ? -7.267 -3.263 14.689 1.00 84.38 96 ALA A N 1
ATOM 732 C CA . ALA A 1 96 ? -6.689 -2.490 13.596 1.00 84.38 96 ALA A CA 1
ATOM 733 C C . ALA A 1 96 ? -7.681 -2.418 12.424 1.00 84.38 96 ALA A C 1
ATOM 735 O O . ALA A 1 96 ? -7.936 -3.416 11.750 1.00 84.38 96 ALA A O 1
ATOM 736 N N . ALA A 1 97 ? -8.227 -1.230 12.177 1.00 82.88 97 ALA A N 1
ATOM 737 C CA . ALA A 1 97 ? -9.152 -0.942 11.089 1.00 82.88 97 ALA A CA 1
ATOM 738 C C . ALA A 1 97 ? -8.398 -0.391 9.877 1.00 82.88 97 ALA A C 1
ATOM 740 O O . ALA A 1 97 ? -7.741 0.645 9.964 1.00 82.88 97 ALA A O 1
ATOM 741 N N . TYR A 1 98 ? -8.492 -1.033 8.716 1.00 83.06 98 TYR A N 1
ATOM 742 C CA . TYR A 1 98 ? -7.808 -0.535 7.522 1.00 83.06 98 TYR A CA 1
ATOM 743 C C . TYR A 1 98 ? -8.412 0.798 7.034 1.00 83.06 98 TYR A C 1
ATOM 745 O O . TYR A 1 98 ? -9.628 0.923 6.908 1.00 83.06 98 TYR A O 1
ATOM 753 N N . ARG A 1 99 ? -7.576 1.798 6.707 1.00 83.25 99 ARG A N 1
ATOM 754 C CA . ARG A 1 99 ? -7.988 3.168 6.307 1.00 83.25 99 ARG A CA 1
ATOM 755 C C . ARG A 1 99 ? -8.536 3.251 4.867 1.00 83.25 99 ARG A C 1
ATOM 757 O O . ARG A 1 99 ? -8.538 4.312 4.246 1.00 83.25 99 ARG A O 1
ATOM 764 N N . LYS A 1 100 ? -8.986 2.138 4.292 1.00 83.44 100 LYS A N 1
ATOM 765 C CA . LYS A 1 100 ? -9.484 2.074 2.915 1.00 83.44 100 LYS A CA 1
ATOM 766 C C . LYS A 1 100 ? -10.971 1.755 2.922 1.00 83.44 100 LYS A C 1
ATOM 768 O O . LYS A 1 100 ? -11.380 0.741 3.479 1.00 83.44 100 LYS A O 1
ATOM 773 N N . CYS A 1 101 ? -11.768 2.604 2.277 1.00 83.12 101 CYS A N 1
ATOM 774 C CA . CYS A 1 101 ? -13.196 2.355 2.107 1.00 83.12 101 CYS A CA 1
ATOM 775 C C . CYS A 1 101 ? -13.420 1.059 1.310 1.00 83.12 101 CYS A C 1
ATOM 777 O O . CYS A 1 101 ? -12.791 0.852 0.272 1.00 83.12 101 CYS A O 1
ATOM 779 N N . THR A 1 102 ? -14.343 0.212 1.762 1.00 83.00 102 THR A N 1
ATOM 780 C CA . THR A 1 102 ? -14.681 -1.064 1.109 1.00 83.00 102 THR A CA 1
ATOM 781 C C . THR A 1 102 ? -15.452 -0.904 -0.202 1.00 83.00 102 THR A C 1
ATOM 783 O O . THR A 1 102 ? -15.603 -1.880 -0.923 1.00 83.00 102 THR A O 1
ATOM 786 N N . HIS A 1 103 ? -15.925 0.303 -0.527 1.00 80.12 103 HIS A N 1
ATOM 787 C CA . HIS A 1 103 ? -16.627 0.573 -1.779 1.00 80.12 103 HIS A CA 1
ATOM 788 C C . HIS A 1 103 ? -15.657 0.681 -2.966 1.00 80.12 103 HIS A C 1
ATOM 790 O O . HIS A 1 103 ? -15.549 -0.241 -3.764 1.00 80.12 103 HIS A O 1
ATOM 796 N N . LEU A 1 104 ? -14.926 1.797 -3.062 1.00 84.00 104 LEU A N 1
ATOM 797 C CA . LEU A 1 104 ? -13.997 2.080 -4.169 1.00 84.00 104 LEU A CA 1
ATOM 798 C C . LEU A 1 104 ? -12.556 2.316 -3.708 1.00 84.00 104 LEU A C 1
ATOM 800 O O . LEU A 1 104 ? -11.667 2.578 -4.513 1.00 84.00 104 LEU A O 1
ATOM 804 N N . GLY A 1 105 ? -12.290 2.208 -2.406 1.00 83.31 105 GLY A N 1
ATOM 805 C CA . GLY A 1 105 ? -10.931 2.294 -1.900 1.00 83.31 105 GLY A CA 1
ATOM 806 C C . GLY A 1 105 ? -10.397 3.689 -1.589 1.00 83.31 105 GLY A C 1
ATOM 807 O O . GLY A 1 105 ? -9.183 3.829 -1.445 1.00 83.31 105 GLY A O 1
ATOM 808 N N . CYS A 1 106 ? -11.263 4.696 -1.460 1.00 86.19 106 CYS A N 1
ATOM 809 C CA . CYS A 1 106 ? -10.878 6.023 -0.976 1.00 86.19 106 CYS A CA 1
ATOM 810 C C . CYS A 1 106 ? -10.264 5.956 0.436 1.00 86.19 106 CYS A C 1
ATOM 812 O O . CYS A 1 106 ? -10.624 5.086 1.239 1.00 86.19 106 CYS A O 1
ATOM 814 N N . SER A 1 107 ? -9.365 6.892 0.756 1.00 84.25 107 SER A N 1
ATOM 815 C CA . SER A 1 107 ? -8.857 7.062 2.118 1.00 84.25 107 SER A CA 1
ATOM 816 C C . SER A 1 107 ? -9.932 7.708 2.991 1.00 84.25 107 SER A C 1
ATOM 818 O O . SER A 1 107 ? -10.509 8.732 2.633 1.00 84.25 107 SER A O 1
ATOM 820 N N . VAL A 1 108 ? -10.225 7.094 4.137 1.00 86.56 108 VAL A N 1
ATOM 821 C CA . VAL A 1 108 ? -11.288 7.578 5.029 1.00 86.56 108 VAL A CA 1
ATOM 822 C C . VAL A 1 108 ? -10.662 8.369 6.187 1.00 86.56 108 VAL A C 1
ATOM 824 O O . VAL A 1 108 ? -9.872 7.792 6.942 1.00 86.56 108 VAL A O 1
ATOM 827 N N . PRO A 1 109 ? -10.900 9.688 6.313 1.00 87.19 109 PRO A N 1
ATOM 828 C CA . PRO A 1 109 ? -10.519 10.465 7.491 1.00 87.19 109 PRO A CA 1
ATOM 829 C C . PRO A 1 109 ? -11.415 10.170 8.706 1.00 87.19 109 PRO A C 1
ATOM 831 O O . PRO A 1 109 ? -12.562 9.744 8.576 1.00 87.19 109 PRO A O 1
ATOM 834 N N . TRP A 1 110 ? -10.869 10.418 9.898 1.00 86.50 110 TRP A N 1
ATOM 835 C CA . TRP A 1 110 ? -11.603 10.401 11.163 1.00 86.50 110 TRP A CA 1
ATOM 836 C C . TRP A 1 110 ? -12.132 11.804 11.474 1.00 86.50 110 TRP A C 1
ATOM 838 O O . TRP A 1 110 ? -11.361 12.764 11.427 1.00 86.50 110 TRP A O 1
ATOM 848 N N . ASN A 1 111 ? -13.418 11.915 11.807 1.00 86.56 111 ASN A N 1
ATOM 849 C CA . ASN A 1 111 ? -14.034 13.139 12.301 1.00 86.56 111 ASN A CA 1
ATOM 850 C C . ASN A 1 111 ? -14.229 13.029 13.821 1.00 86.56 111 ASN A C 1
ATOM 852 O O . ASN A 1 111 ? -15.050 12.247 14.297 1.00 86.56 111 ASN A O 1
ATOM 856 N N . ALA A 1 112 ? -13.473 13.828 14.578 1.00 83.94 112 ALA A N 1
ATOM 857 C CA . ALA A 1 112 ? -13.528 13.830 16.038 1.00 83.94 112 ALA A CA 1
ATOM 858 C C . ALA A 1 112 ? -14.787 14.506 16.608 1.00 83.94 112 ALA A C 1
ATOM 860 O O . ALA A 1 112 ? -15.123 14.250 17.757 1.00 83.94 112 ALA A O 1
ATOM 861 N N . ALA A 1 113 ? -15.478 15.352 15.835 1.00 84.62 113 ALA A N 1
ATOM 862 C CA . ALA A 1 113 ? -16.686 16.031 16.305 1.00 84.62 113 ALA A CA 1
ATOM 863 C C . ALA A 1 113 ? -17.901 15.090 16.376 1.00 84.62 113 ALA A C 1
ATOM 865 O O . ALA A 1 113 ? -18.773 15.271 17.217 1.00 84.62 113 ALA A O 1
ATOM 866 N N . GLU A 1 114 ? -17.947 14.083 15.500 1.00 82.31 114 GLU A N 1
ATOM 867 C CA . GLU A 1 114 ? -19.097 13.179 15.334 1.00 82.31 114 GLU A CA 1
ATOM 868 C C . GLU A 1 114 ? -18.784 11.722 15.705 1.00 82.31 114 GLU A C 1
ATOM 870 O O . GLU A 1 114 ? -19.635 10.842 15.563 1.00 82.31 114 GLU A O 1
ATOM 875 N N . ASP A 1 115 ? -17.557 11.448 16.158 1.00 83.69 115 ASP A N 1
ATOM 876 C CA . ASP A 1 115 ? -17.054 10.107 16.472 1.00 83.69 115 ASP A CA 1
ATOM 877 C C . ASP A 1 115 ? -17.245 9.078 15.343 1.00 83.69 115 ASP A C 1
ATOM 879 O O . ASP A 1 115 ? -17.528 7.888 15.561 1.00 83.69 115 ASP A O 1
ATOM 883 N N . GLN A 1 116 ? -17.052 9.543 14.108 1.00 83.94 116 GLN A N 1
ATOM 884 C CA . GLN A 1 116 ? -17.310 8.786 12.890 1.00 83.94 116 GLN A CA 1
ATOM 885 C C . GLN A 1 116 ? -16.194 8.938 11.854 1.00 83.94 116 GLN A C 1
ATOM 887 O O . GLN A 1 116 ? -15.495 9.946 11.756 1.00 83.94 116 GLN A O 1
ATOM 892 N N . PHE A 1 117 ? -16.044 7.907 11.031 1.00 85.25 117 PHE A N 1
ATOM 893 C CA . PHE A 1 117 ? -15.203 7.913 9.842 1.00 85.25 117 PHE A CA 1
ATOM 894 C C . PHE A 1 117 ? -16.025 8.400 8.649 1.00 85.25 117 PHE A C 1
ATOM 896 O O . PHE A 1 117 ? -16.993 7.743 8.278 1.00 85.25 117 PHE A O 1
ATOM 903 N N . HIS A 1 118 ? -15.653 9.534 8.053 1.00 84.94 118 HIS A N 1
ATOM 904 C CA . HIS A 1 118 ? -16.402 10.149 6.951 1.00 84.94 118 HIS A CA 1
ATOM 905 C C . HIS A 1 118 ? -15.693 9.872 5.633 1.00 84.94 118 HIS A C 1
ATOM 907 O O . HIS A 1 118 ? -14.566 10.319 5.430 1.00 84.94 118 HIS A O 1
ATOM 913 N N . CYS A 1 119 ? -16.323 9.139 4.715 1.00 84.88 119 CYS A N 1
ATOM 914 C CA . CYS A 1 119 ? -15.769 8.958 3.377 1.00 84.88 119 CYS A CA 1
ATOM 915 C C . CYS A 1 119 ? -16.122 10.164 2.485 1.00 84.88 119 CYS A C 1
ATOM 917 O O . CYS A 1 119 ? -17.302 10.358 2.203 1.00 84.88 119 CYS A O 1
ATOM 919 N N . PRO A 1 120 ? -15.139 10.928 1.967 1.00 82.75 120 PRO A N 1
ATOM 920 C CA . PRO A 1 120 ? -15.403 12.139 1.180 1.00 82.75 120 PRO A CA 1
ATOM 921 C C . PRO A 1 120 ? -15.930 11.857 -0.236 1.00 82.75 120 PRO A C 1
ATOM 923 O O . PRO A 1 120 ? -16.293 12.781 -0.948 1.00 82.75 120 PRO A O 1
ATOM 926 N N . CYS A 1 121 ? -15.925 10.596 -0.677 1.00 82.00 121 CYS A N 1
ATOM 927 C CA . CYS A 1 121 ? -16.261 10.231 -2.054 1.00 82.00 121 CYS A CA 1
ATOM 928 C C . CYS A 1 121 ? -17.777 10.115 -2.294 1.00 82.00 121 CYS A C 1
ATOM 930 O O . CYS A 1 121 ? -18.248 10.428 -3.378 1.00 82.00 121 CYS A O 1
ATOM 932 N N . HIS A 1 122 ? -18.529 9.621 -1.311 1.00 81.00 122 HIS A N 1
ATOM 933 C CA . HIS A 1 122 ? -19.983 9.414 -1.406 1.00 81.00 122 HIS A CA 1
ATOM 934 C C . HIS A 1 122 ? -20.623 9.394 -0.007 1.00 81.00 122 HIS A C 1
ATOM 936 O O . HIS A 1 122 ? -21.508 8.584 0.262 1.00 81.00 122 HIS A O 1
ATOM 942 N N . GLU A 1 123 ? -20.070 10.187 0.916 1.00 70.50 123 GLU A N 1
ATOM 943 C CA . GLU A 1 123 ? -20.640 10.450 2.249 1.00 70.50 123 GLU A CA 1
ATOM 944 C C . GLU A 1 123 ? -21.016 9.183 3.032 1.00 70.50 123 GLU A C 1
ATOM 946 O O . GLU A 1 123 ? -22.025 9.098 3.722 1.00 70.50 123 GLU A O 1
ATOM 951 N N . ARG A 1 124 ? -20.190 8.136 2.924 1.00 69.19 124 ARG A N 1
ATOM 952 C CA . ARG A 1 124 ? -20.390 6.929 3.733 1.00 69.19 124 ARG A CA 1
ATOM 953 C C . ARG A 1 124 ? -19.735 7.132 5.080 1.00 69.19 124 ARG A C 1
ATOM 955 O O . ARG A 1 124 ? -18.515 7.302 5.153 1.00 69.19 124 ARG A O 1
ATOM 962 N N . HIS A 1 125 ? -20.551 7.079 6.117 1.00 74.00 125 HIS A N 1
ATOM 963 C CA . HIS A 1 125 ? -20.113 7.163 7.498 1.00 74.00 125 HIS A CA 1
ATOM 964 C C . HIS A 1 125 ? -19.811 5.759 8.032 1.00 74.00 125 HIS A C 1
ATOM 966 O O . HIS A 1 125 ? -20.350 4.768 7.543 1.00 74.00 125 HIS A O 1
ATOM 972 N N . ALA A 1 126 ? -18.919 5.636 9.008 1.00 74.44 126 ALA A N 1
ATOM 973 C CA . ALA A 1 126 ? -18.754 4.414 9.790 1.00 74.44 126 ALA A CA 1
ATOM 974 C C . ALA A 1 126 ? -18.481 4.779 11.246 1.00 74.44 126 ALA A C 1
ATOM 976 O O . ALA A 1 126 ? -17.687 5.676 11.527 1.00 74.44 126 ALA A O 1
ATOM 977 N N . HIS A 1 127 ? -19.125 4.085 12.182 1.00 75.06 127 HIS A N 1
ATOM 978 C CA . HIS A 1 127 ? -18.924 4.349 13.604 1.00 75.06 127 HIS A CA 1
ATOM 979 C C . HIS A 1 127 ? -17.588 3.796 14.101 1.00 75.06 127 HIS A C 1
ATOM 981 O O . HIS A 1 127 ? -17.084 2.784 13.605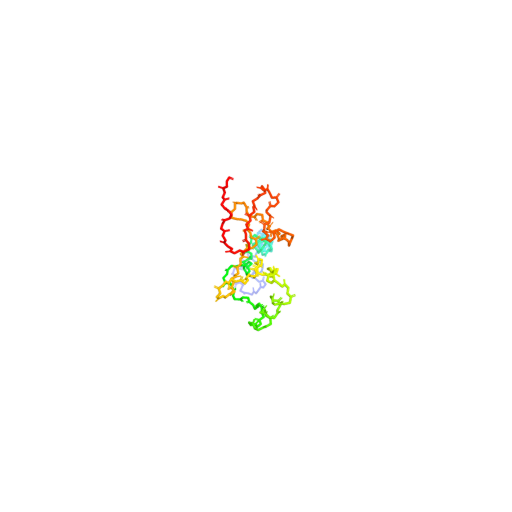 1.00 75.06 127 HIS A O 1
ATOM 987 N N . ARG A 1 128 ? -17.068 4.413 15.170 1.00 68.75 128 ARG A N 1
ATOM 988 C CA . ARG A 1 128 ? -15.844 3.997 15.876 1.00 68.75 128 ARG A CA 1
ATOM 989 C C . ARG A 1 128 ? -15.781 2.488 16.179 1.00 68.75 128 ARG A C 1
ATOM 991 O O . ARG A 1 128 ? -14.715 1.900 16.092 1.00 68.75 128 ARG A O 1
ATOM 998 N N . ARG A 1 129 ? -16.904 1.836 16.508 1.00 63.53 129 ARG A N 1
ATOM 999 C CA . ARG A 1 129 ? -16.962 0.438 16.996 1.00 63.53 129 ARG A CA 1
ATOM 1000 C C . ARG A 1 129 ? -17.021 -0.655 15.920 1.00 63.53 129 ARG A C 1
ATOM 1002 O O . ARG A 1 129 ? -17.511 -1.741 16.204 1.00 63.53 129 ARG A O 1
ATOM 1009 N N . HIS A 1 130 ? -16.552 -0.402 14.696 1.00 55.97 130 HIS A N 1
ATOM 1010 C CA . HIS A 1 130 ? -16.649 -1.385 13.602 1.00 55.97 130 HIS A CA 1
ATOM 1011 C C . HIS A 1 130 ? -18.082 -1.885 13.332 1.00 55.97 130 HIS A C 1
ATOM 1013 O O . HIS A 1 130 ? -18.271 -2.910 12.680 1.00 55.97 130 HIS A O 1
ATOM 1019 N N . GLN A 1 131 ? -19.104 -1.149 13.774 1.00 48.12 131 GLN A N 1
ATOM 1020 C CA . GLN A 1 131 ? -20.446 -1.372 13.270 1.00 48.12 131 GLN A CA 1
ATOM 1021 C C . GLN A 1 131 ? -20.424 -0.861 11.824 1.00 48.12 131 GLN A C 1
ATOM 1023 O O . GLN A 1 131 ? -20.116 0.325 11.635 1.00 48.12 131 GLN A O 1
ATOM 1028 N N . PRO A 1 132 ? -20.691 -1.696 10.800 1.00 46.91 132 PRO A N 1
ATOM 1029 C CA . PRO A 1 132 ? -20.975 -1.153 9.482 1.00 46.91 132 PRO A CA 1
ATOM 1030 C C . PRO A 1 132 ? -22.099 -0.145 9.700 1.00 46.91 132 PRO A C 1
ATOM 1032 O O . PRO A 1 132 ? -23.118 -0.504 10.296 1.00 46.91 132 PRO A O 1
ATOM 1035 N N . ALA A 1 133 ? -21.885 1.123 9.332 1.00 46.06 133 ALA A N 1
ATOM 1036 C CA . ALA A 1 133 ? -22.989 2.065 9.360 1.00 46.06 133 ALA A CA 1
ATOM 1037 C C . ALA A 1 133 ? -24.102 1.423 8.546 1.00 46.06 133 ALA A C 1
ATOM 1039 O O . ALA A 1 133 ? -23.883 0.991 7.405 1.00 46.06 133 ALA A O 1
ATOM 1040 N N . GLN A 1 134 ? -25.241 1.246 9.206 1.00 38.91 134 GLN A N 1
ATOM 1041 C CA . GLN A 1 134 ? -26.433 0.737 8.570 1.00 38.91 134 GLN A CA 1
ATOM 1042 C C . GLN A 1 134 ? -26.674 1.661 7.382 1.00 38.91 134 GLN A C 1
ATOM 1044 O O . GLN A 1 134 ? -26.796 2.873 7.538 1.00 38.91 134 GLN A O 1
ATOM 1049 N N . CYS A 1 135 ? -26.566 1.088 6.189 1.00 35.03 135 CYS A N 1
ATOM 1050 C CA . CYS A 1 135 ? -26.875 1.790 4.963 1.00 35.03 135 CYS A CA 1
ATOM 1051 C C . CYS A 1 135 ? -28.394 1.956 4.980 1.00 35.03 135 CYS A C 1
ATOM 1053 O O . CYS A 1 135 ? -29.104 0.978 4.747 1.00 35.03 135 CYS A O 1
ATOM 1055 N N . HIS A 1 136 ? -28.864 3.138 5.365 1.00 35.03 136 HIS A N 1
ATOM 1056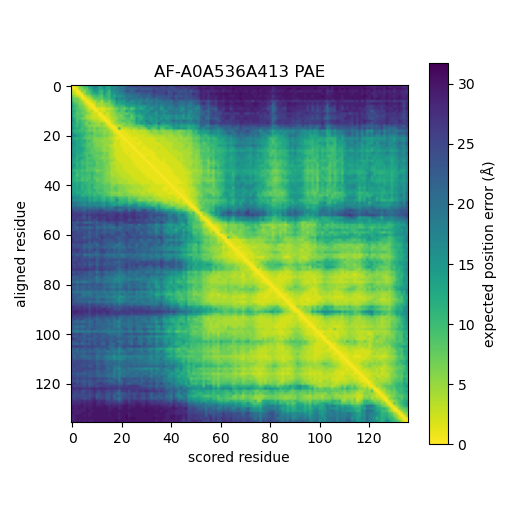 C CA . HIS A 1 136 ? -30.166 3.620 4.929 1.00 35.03 136 HIS A CA 1
ATOM 1057 C C . HIS A 1 136 ? -30.008 4.241 3.545 1.00 35.03 136 HIS A C 1
ATOM 1059 O O . HIS A 1 136 ? -28.953 4.876 3.313 1.00 35.03 136 HIS A O 1
#

pLDDT: mean 78.84, std 13.29, range [35.03, 97.75]

Nearest PDB structures (foldseek):
  4h0l-assembly1_D-2  TM=4.936E-01  e=3.653E-04  Mastigocladus laminosus
  4pv1-assembly1_D-2  TM=4.333E-01  e=1.801E-04  Mastigocladus laminosus
  5cxm-assembly2_D  TM=6.402E-01  e=2.859E-03  Synechocystis sp. PCC 6803 substr. Kazusa
  8hn2-assembly1_B  TM=7.077E-01  e=3.086E-02  Chlorobaculum tepidum

Sequence (136 aa):
MIRPHTDSTFQGLVGRIKRRQLFRLGFLAGTLLAVTEITALTVPFIKVNKILGLGVKLAVGSKDSVFAQFKSTNDTPILNLEGKFFLIHAPGGLIAAYRKCTHLGCSVPWNAAEDQFHCPCHERHAHRRHQPAQCH

Solvent-accessible surface area (backbone atoms only — not comparable to full-atom values): 8547 Å² total; per-residue (Å²): 135,87,77,78,89,78,55,82,48,70,69,47,52,59,72,66,57,47,72,70,54,53,52,51,52,51,50,51,52,52,51,52,50,52,52,50,53,52,45,67,56,49,53,62,68,69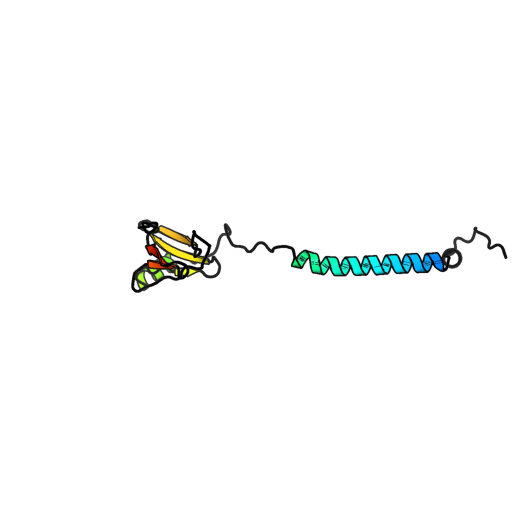,50,78,75,82,68,85,65,80,87,66,92,73,89,84,71,53,71,66,62,51,53,50,51,30,67,77,52,76,58,56,67,45,78,39,78,84,66,46,26,29,41,32,78,49,101,89,49,80,45,78,45,66,38,51,41,89,85,87,53,51,72,45,49,78,40,82,91,73,55,29,32,47,27,87,88,75,74,48,58,30,44,74,82,75,48,75,49,79,83,124

Secondary structure (DSSP, 8-state):
----TT--SHHHHHTTS-HHHHHHHHHHHHHHHHHHHHHHHHHHHHS----S-SS-------HHHHHHHHHHTTTPPEEETTTTEEEEEETTEEEEEESB-TTT--B--EETTTTEEEETTTTEEEETTSPPP---

Foldseek 3Di:
DDDDPPDPDPVSVVVPQDPVNVVVVVVVVVVVVVVVVVCVVVVVVPDDDPQPAPDDDDPPDDPVVVVVVCVVVVQDWDADPSRQWTWGDEDPDIDTHHQFDPPPGAGWDADPVVQWTAGPPPGQIDHRHPPRPPDD

Radius of gyration: 32.92 Å; Cα contacts (8 Å, |Δi|>4): 111; chains: 1; bounding box: 79×41×82 Å